Protein AF-0000000085943038 (afdb_homodimer)

Organism: Parascaris univalens (NCBI:txid6257)

Foldseek 3Di:
DPPLVCQQADKDKDWDWDQDPVRDIGTQAIDIDGNPQLVVFWDPSQKDFGADPVCPPPPPDDGSDIDGHGHDDDPVSD/DPPLVCQQADKDKDWDWDQDPVRDIGTFAIDIDGNPQLVVFWDPSQKDFGADPVCPPPPPDDGSDIDGHGHDDDPVSD

Radius of gyration: 16.11 Å; Cα contacts (8 Å, |Δi|>4): 336; chains: 2; bounding box: 33×53×33 Å

Solvent-accessible surface area (backbone atoms only — not comparable to full-atom values): 8573 Å² total; per-residue (Å²): 126,80,72,72,62,73,60,51,72,26,37,29,39,42,34,38,30,37,32,47,98,82,70,47,76,42,82,49,24,29,41,77,49,37,48,60,58,33,69,69,28,68,53,83,88,26,51,38,61,22,36,34,75,88,45,58,79,41,85,86,56,82,52,40,21,36,41,28,40,29,39,71,48,56,45,80,76,102,125,81,72,72,63,74,60,50,73,25,37,29,39,42,35,37,30,37,33,46,98,82,68,48,74,42,81,50,24,29,41,78,49,36,47,59,60,30,69,69,29,69,53,82,88,26,51,37,61,22,36,3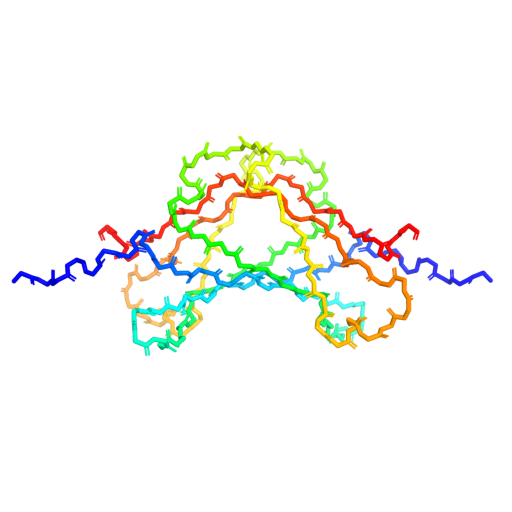4,76,88,45,58,79,42,85,88,54,82,52,41,22,36,41,29,43,29,40,70,46,57,46,82,77,101

Secondary structure (DSSP, 8-state):
------GGG-EEEEEEEEE-TT--EEEEEEEEEEHHHHTT-SSGGGEEEEB-GGGTTSTT---SEEEEEEEEEESTT-/------GGG-EEEEEEEEE-TT--EEEEEEEEEEHHHHTT-SSGGGEEEEB-GGGTTSTT---SEEEEEEEEEESTT-

pLDDT: mean 82.29, std 15.84, range [29.23, 96.56]

Nearest PDB structures (foldseek):
  6kxt-assembly1_A  TM=6.050E-01  e=1.608E+00  Arabidopsis thaliana
  6kxk-assembly7_G  TM=6.173E-01  e=1.952E+00  Arabidopsis thaliana
  6kxu-assembly2_B  TM=6.440E-01  e=3.277E+00  Arabidopsis thaliana
  6kxu-assembly7_G  TM=6.206E-01  e=3.277E+00  Arabidopsis thaliana
  6kxt-assembly1_A  TM=6.056E-01  e=2.816E+00  Arabidopsis thaliana

Structure (mmCIF, N/CA/C/O backbone):
data_AF-0000000085943038-model_v1
#
loop_
_entity.id
_entity.type
_entity.pdbx_description
1 polymer 'Copine C-terminal domain-containing protein'
#
loop_
_atom_site.group_PDB
_atom_site.id
_atom_site.type_symbol
_atom_site.label_atom_id
_atom_site.label_alt_id
_atom_site.label_comp_id
_atom_site.label_asym_id
_atom_site.label_entity_id
_atom_site.label_seq_id
_atom_site.pdbx_PDB_ins_code
_atom_site.Cartn_x
_atom_site.Cartn_y
_atom_site.Cartn_z
_atom_site.occupancy
_atom_site.B_iso_or_equiv
_atom_site.auth_seq_id
_atom_site.auth_comp_id
_atom_site.auth_asym_id
_atom_site.auth_atom_id
_atom_site.pdbx_PDB_model_num
ATOM 1 N N . MET A 1 1 ? 12.828 -26.453 -14.57 1 29.3 1 MET A N 1
ATOM 2 C CA . MET A 1 1 ? 12.656 -26.031 -13.188 1 29.3 1 MET A CA 1
ATOM 3 C C . MET A 1 1 ? 12.391 -24.531 -13.109 1 29.3 1 MET A C 1
ATOM 5 O O . MET A 1 1 ? 13.227 -23.719 -13.531 1 29.3 1 MET A O 1
ATOM 9 N N . LYS A 1 2 ? 11.164 -24.062 -13.328 1 38.47 2 LYS A N 1
ATOM 10 C CA . LYS A 1 2 ? 10.93 -22.625 -13.398 1 38.47 2 LYS A CA 1
ATOM 11 C C . LYS A 1 2 ? 11.594 -21.906 -12.227 1 38.47 2 LYS A C 1
ATOM 13 O O . LYS A 1 2 ? 11.586 -22.406 -11.102 1 38.47 2 LYS A O 1
ATOM 18 N N . GLN A 1 3 ? 12.672 -21.312 -12.375 1 42.41 3 GLN A N 1
ATOM 19 C CA . GLN A 1 3 ? 13.422 -20.609 -11.344 1 42.41 3 GLN A CA 1
ATOM 20 C C . GLN A 1 3 ? 12.477 -19.922 -10.359 1 42.41 3 GLN A C 1
ATOM 22 O O . GLN A 1 3 ? 11.672 -19.062 -10.75 1 42.41 3 GLN A O 1
ATOM 27 N N . ILE A 1 4 ? 11.961 -20.672 -9.438 1 43.06 4 ILE A N 1
ATOM 28 C CA . ILE A 1 4 ? 11.281 -20.016 -8.32 1 43.06 4 ILE A CA 1
ATOM 29 C C . ILE A 1 4 ? 12.023 -18.734 -7.949 1 43.06 4 ILE A C 1
ATOM 31 O O . ILE A 1 4 ? 13.172 -18.781 -7.512 1 43.06 4 ILE A O 1
ATOM 35 N N . ALA A 1 5 ? 12.211 -17.891 -8.867 1 47.56 5 ALA A N 1
ATOM 36 C CA . ALA A 1 5 ? 12.828 -16.609 -8.508 1 47.56 5 ALA A CA 1
ATOM 37 C C . ALA A 1 5 ? 12.594 -16.281 -7.039 1 47.56 5 ALA A C 1
ATOM 39 O O . ALA A 1 5 ? 11.5 -16.5 -6.516 1 47.56 5 ALA A O 1
ATOM 40 N N . ASP A 1 6 ? 13.594 -16.578 -6.211 1 54.88 6 ASP A N 1
ATOM 41 C CA . ASP A 1 6 ? 13.586 -16.25 -4.785 1 54.88 6 ASP A CA 1
ATOM 42 C C . ASP A 1 6 ? 12.898 -14.914 -4.527 1 54.88 6 ASP A C 1
ATOM 44 O O . ASP A 1 6 ? 13.539 -13.859 -4.562 1 54.88 6 ASP A O 1
ATOM 48 N N . HIS A 1 7 ? 11.633 -14.898 -4.828 1 62.31 7 HIS A N 1
ATOM 49 C CA . HIS A 1 7 ? 10.766 -13.734 -4.707 1 62.31 7 HIS A CA 1
ATOM 50 C C . HIS A 1 7 ? 10.758 -13.203 -3.277 1 62.31 7 HIS A C 1
ATOM 52 O O . HIS A 1 7 ? 10.266 -12.102 -3.023 1 62.31 7 HIS A O 1
ATOM 58 N N . ARG A 1 8 ? 11.469 -14.023 -2.377 1 61.41 8 ARG A N 1
ATOM 59 C CA . ARG A 1 8 ? 11.422 -13.648 -0.97 1 61.41 8 ARG A CA 1
ATOM 60 C C . ARG A 1 8 ? 12.25 -12.391 -0.711 1 61.41 8 ARG A C 1
ATOM 62 O O . ARG A 1 8 ? 11.984 -11.648 0.234 1 61.41 8 ARG A O 1
ATOM 69 N N . ASN A 1 9 ? 13.172 -12.242 -1.74 1 70.06 9 ASN A N 1
ATOM 70 C CA . ASN A 1 9 ? 14.047 -11.109 -1.465 1 70.06 9 ASN A CA 1
ATOM 71 C C . ASN A 1 9 ? 13.688 -9.906 -2.324 1 70.06 9 ASN A C 1
ATOM 73 O O . ASN A 1 9 ? 14.461 -8.953 -2.416 1 70.06 9 ASN A O 1
ATOM 77 N N . ARG A 1 10 ? 12.562 -10.062 -2.852 1 78.44 10 ARG A N 1
ATOM 78 C CA . ARG A 1 10 ? 12.18 -8.914 -3.668 1 78.44 10 ARG A CA 1
ATOM 79 C C . ARG A 1 10 ? 11.734 -7.746 -2.795 1 78.44 10 ARG A C 1
ATOM 81 O O . ARG A 1 10 ? 11.062 -7.945 -1.781 1 78.44 10 ARG A O 1
ATOM 88 N N . LEU A 1 11 ? 12.289 -6.602 -3.301 1 88.5 11 LEU A N 1
ATOM 89 C CA . LEU A 1 11 ? 11.812 -5.371 -2.676 1 88.5 11 LEU A CA 1
ATOM 90 C C . LEU A 1 11 ? 10.383 -5.055 -3.113 1 88.5 11 LEU A C 1
ATOM 92 O O . LEU A 1 11 ? 10.031 -5.25 -4.277 1 88.5 11 LEU A O 1
ATOM 96 N N . LEU A 1 12 ? 9.68 -4.672 -2.123 1 92.56 12 LEU A N 1
ATOM 97 C CA . LEU A 1 12 ? 8.305 -4.25 -2.371 1 92.56 12 LEU A CA 1
ATOM 98 C C . LEU A 1 12 ? 8.133 -2.76 -2.09 1 92.56 12 LEU A C 1
ATOM 100 O O . LEU A 1 12 ? 8.672 -2.244 -1.11 1 92.56 12 LEU A O 1
ATOM 104 N N . GLU A 1 13 ? 7.496 -2.117 -2.996 1 95.06 13 GLU A N 1
ATOM 105 C CA . GLU A 1 13 ? 7.051 -0.75 -2.738 1 95.06 13 GLU A CA 1
ATOM 106 C C . GLU A 1 13 ? 5.547 -0.693 -2.506 1 95.06 13 GLU A C 1
ATOM 108 O O 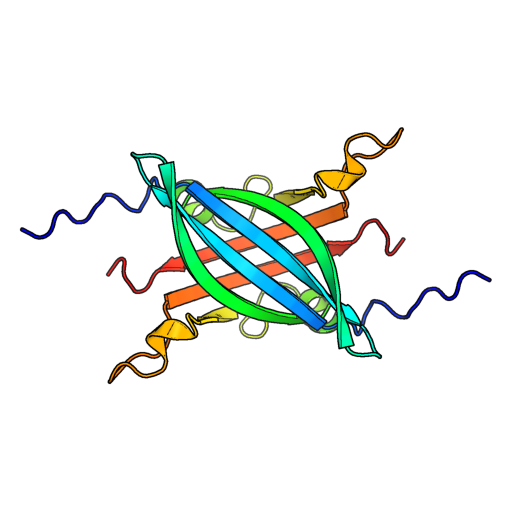. GLU A 1 13 ? 4.762 -1.115 -3.361 1 95.06 13 GLU A O 1
ATOM 113 N N . VAL A 1 14 ? 5.152 -0.175 -1.388 1 96 14 VAL A N 1
ATOM 114 C CA . VAL A 1 14 ? 3.748 -0.005 -1.033 1 96 14 VAL A CA 1
ATOM 115 C C . VAL A 1 14 ? 3.383 1.478 -1.074 1 96 14 VAL A C 1
ATOM 117 O O . VAL A 1 14 ? 4.027 2.301 -0.422 1 96 14 VAL A O 1
ATOM 120 N N . SER A 1 15 ? 2.406 1.809 -1.856 1 96.56 15 SER A N 1
ATOM 121 C CA . SER A 1 15 ? 1.97 3.193 -2.008 1 96.56 15 SER A CA 1
ATOM 122 C C . SER A 1 15 ? 0.521 3.367 -1.565 1 96.56 15 SER A C 1
ATOM 124 O O . SER A 1 15 ? -0.302 2.469 -1.749 1 96.56 15 SER A O 1
ATOM 126 N N . VAL A 1 16 ? 0.259 4.547 -1.092 1 95.69 16 VAL A N 1
ATOM 127 C CA . VAL A 1 16 ? -1.083 4.855 -0.61 1 95.69 16 VAL A CA 1
ATOM 128 C C . VAL A 1 16 ? -1.597 6.125 -1.289 1 95.69 16 VAL A C 1
ATOM 130 O O . VAL A 1 16 ? -0.931 7.164 -1.266 1 95.69 16 VAL A O 1
ATOM 133 N N . LEU A 1 17 ? -2.73 6.035 -1.87 1 94.69 17 LEU A N 1
ATOM 134 C CA . LEU A 1 17 ? -3.479 7.148 -2.443 1 94.69 17 LEU A CA 1
ATOM 135 C C . LEU A 1 17 ? -4.812 7.332 -1.727 1 94.69 17 LEU A C 1
ATOM 137 O O . LEU A 1 17 ? -5.387 6.367 -1.217 1 94.69 17 LEU A O 1
ATOM 141 N N . TYR A 1 18 ? -5.27 8.531 -1.624 1 91.62 18 TYR A N 1
ATOM 142 C CA . TYR A 1 18 ? -6.625 8.742 -1.129 1 91.62 18 TYR A CA 1
ATOM 143 C C . TYR A 1 18 ? -7.551 9.195 -2.25 1 91.62 18 TYR A C 1
ATOM 145 O O . TYR A 1 18 ? -7.098 9.742 -3.256 1 91.62 18 TYR A O 1
ATOM 153 N N . ARG A 1 19 ? -8.75 8.852 -2.139 1 89.19 19 ARG A N 1
ATOM 154 C CA . ARG A 1 19 ? -9.852 9.391 -2.936 1 89.19 19 ARG A CA 1
ATOM 155 C C . ARG A 1 19 ? -10.789 10.234 -2.078 1 89.19 19 ARG A C 1
ATOM 157 O O . ARG A 1 19 ? -11.312 9.758 -1.072 1 89.19 19 ARG A O 1
ATOM 164 N N . ASP A 1 20 ? -10.992 11.461 -2.49 1 85.12 20 ASP A N 1
ATOM 165 C CA . ASP A 1 20 ? -11.812 12.336 -1.653 1 85.12 20 ASP A CA 1
ATOM 166 C C . ASP A 1 20 ? -13.273 12.305 -2.09 1 85.12 20 ASP A C 1
ATOM 168 O O . ASP A 1 20 ? -13.664 11.469 -2.904 1 85.12 20 ASP A O 1
ATOM 172 N N . GLU A 1 21 ? -14.062 13.141 -1.487 1 82.12 21 GLU A N 1
ATOM 173 C CA . GLU A 1 21 ? -15.508 13.141 -1.663 1 82.12 21 GLU A CA 1
ATOM 174 C C . GLU A 1 21 ? -15.898 13.57 -3.072 1 82.12 21 GLU A C 1
ATOM 176 O O . GLU A 1 21 ? -17.016 13.305 -3.525 1 82.12 21 GLU A O 1
ATOM 181 N N . VAL A 1 22 ? -14.977 14.203 -3.773 1 86.06 22 VAL A N 1
ATOM 182 C CA . VAL A 1 22 ? -15.258 14.633 -5.141 1 86.06 22 VAL A CA 1
ATOM 183 C C . VAL A 1 22 ? -14.477 13.773 -6.125 1 86.06 22 VAL A C 1
ATOM 185 O O . VAL A 1 22 ? -14.172 14.211 -7.238 1 86.06 22 VAL A O 1
ATOM 188 N N . ASP A 1 23 ? -13.945 12.703 -5.738 1 84.94 23 ASP A N 1
ATOM 189 C CA . ASP A 1 23 ? -13.305 11.648 -6.52 1 84.94 23 ASP A CA 1
ATOM 190 C C . ASP A 1 23 ? -11.906 12.062 -6.965 1 84.94 23 ASP A C 1
ATOM 192 O O . ASP A 1 23 ? -11.359 11.508 -7.918 1 84.94 23 ASP A O 1
ATOM 196 N N . ASN A 1 24 ? -11.422 13.109 -6.258 1 89.19 24 ASN A N 1
ATOM 197 C CA . ASN A 1 24 ? -10.008 13.391 -6.5 1 89.19 24 ASN A CA 1
ATOM 198 C C . ASN A 1 24 ? -9.102 12.375 -5.816 1 89.19 24 ASN A C 1
ATOM 200 O O . ASN A 1 24 ? -9.359 11.977 -4.68 1 89.19 24 ASN A O 1
ATOM 204 N N . VAL A 1 25 ? -8.07 12.047 -6.664 1 91.31 25 VAL A N 1
ATOM 205 C CA . VAL A 1 25 ? -7.074 11.117 -6.133 1 91.31 25 VAL A CA 1
ATOM 206 C C . VAL A 1 25 ? -5.82 11.891 -5.73 1 91.31 25 VAL A C 1
ATOM 208 O O . VAL A 1 25 ? -5.383 12.797 -6.449 1 91.31 25 VAL A O 1
ATOM 211 N N . GLY A 1 26 ? -5.34 11.586 -4.531 1 92 26 GLY A N 1
ATOM 212 C CA . GLY A 1 26 ? -4.09 12.18 -4.086 1 92 26 GLY A CA 1
ATOM 213 C C . GLY A 1 26 ? -3.115 11.164 -3.52 1 92 26 GLY A C 1
ATOM 214 O O . GLY A 1 26 ? -3.521 10.203 -2.865 1 92 26 GLY A O 1
ATOM 215 N N . PHE A 1 27 ? -1.911 11.438 -3.902 1 94.19 27 PHE A N 1
ATOM 216 C CA . PHE A 1 27 ? -0.843 10.594 -3.381 1 94.19 27 PHE A CA 1
ATOM 217 C C . PHE A 1 27 ? -0.494 10.977 -1.95 1 94.19 27 PHE A C 1
ATOM 219 O O . PHE A 1 27 ? -0.18 12.141 -1.674 1 94.19 27 PHE A O 1
ATOM 226 N N . ILE A 1 28 ? -0.491 10.023 -1.081 1 92.62 28 ILE A N 1
ATOM 227 C CA . ILE A 1 28 ? -0.142 10.258 0.315 1 92.62 28 ILE A CA 1
ATOM 228 C C . ILE A 1 28 ? 1.345 9.984 0.529 1 92.62 28 ILE A C 1
ATOM 230 O O . ILE A 1 28 ? 2.064 10.82 1.083 1 92.62 28 ILE A O 1
ATOM 234 N N . GLY A 1 29 ? 1.77 8.789 0.005 1 96.12 29 GLY A N 1
ATOM 235 C CA . GLY A 1 29 ? 3.166 8.414 0.156 1 96.12 29 GLY A CA 1
ATOM 236 C C . GLY A 1 29 ? 3.418 6.938 -0.096 1 96.12 29 GLY A C 1
ATOM 237 O O . GLY A 1 29 ? 2.537 6.227 -0.582 1 96.12 29 GLY A O 1
ATOM 238 N N . SER A 1 30 ? 4.57 6.543 0.171 1 96.5 30 SER A N 1
ATOM 239 C CA . SER A 1 30 ? 4.953 5.148 -0.033 1 96.5 30 SER A CA 1
ATOM 240 C C . SER A 1 30 ? 6.109 4.758 0.879 1 96.5 30 SER A C 1
ATOM 242 O O . SER A 1 30 ? 6.68 5.605 1.57 1 96.5 30 SER A O 1
ATOM 244 N N . PHE A 1 31 ? 6.391 3.486 0.857 1 95.19 31 PHE A N 1
ATOM 245 C CA . PHE A 1 31 ? 7.547 2.943 1.56 1 95.19 31 PHE A CA 1
ATOM 246 C C . PHE A 1 31 ? 8.023 1.656 0.901 1 95.19 31 PHE A C 1
ATOM 248 O O . PHE A 1 31 ? 7.309 1.062 0.094 1 95.19 31 PHE A O 1
ATOM 255 N N . LEU A 1 32 ? 9.219 1.319 1.331 1 93.44 32 LEU A N 1
ATOM 256 C CA . LEU A 1 32 ? 9.82 0.08 0.85 1 93.44 32 LEU A CA 1
ATOM 257 C C . LEU A 1 32 ? 9.859 -0.97 1.955 1 93.44 32 LEU A C 1
ATOM 259 O O . LEU A 1 32 ? 10.031 -0.636 3.129 1 93.44 32 LEU A O 1
ATOM 263 N N . THR A 1 33 ? 9.68 -2.203 1.509 1 92.12 33 THR A N 1
ATOM 264 C CA . THR A 1 33 ? 9.836 -3.361 2.383 1 92.12 33 THR A CA 1
ATOM 265 C C . THR A 1 33 ? 10.211 -4.602 1.576 1 92.12 33 THR A C 1
ATOM 267 O O . THR A 1 33 ? 10.57 -4.5 0.403 1 92.12 33 THR A O 1
ATOM 270 N N . SER A 1 34 ? 10.328 -5.734 2.301 1 87.44 34 SER A N 1
ATOM 271 C CA . SER A 1 34 ? 10.602 -7 1.629 1 87.44 34 SER A CA 1
ATOM 272 C C . SER A 1 34 ? 9.711 -8.117 2.164 1 87.44 34 SER A C 1
ATOM 274 O O . SER A 1 34 ? 9.133 -7.992 3.244 1 87.44 34 SER A O 1
ATOM 276 N N . TYR A 1 35 ? 9.68 -9.172 1.303 1 80.81 35 TYR A N 1
ATOM 277 C CA . TYR A 1 35 ? 8.938 -10.344 1.747 1 80.81 35 TYR A CA 1
ATOM 278 C C . TYR A 1 35 ? 9.508 -10.891 3.053 1 80.81 35 TYR A C 1
ATOM 280 O O . TYR A 1 35 ? 8.758 -11.289 3.945 1 80.81 35 TYR A O 1
ATOM 288 N N . ALA A 1 36 ? 10.758 -10.852 3.148 1 80.69 36 ALA A N 1
ATOM 289 C CA . ALA A 1 36 ? 11.453 -11.375 4.324 1 80.69 36 ALA A CA 1
ATOM 290 C C . ALA A 1 36 ? 11.07 -10.586 5.574 1 80.69 36 ALA A C 1
ATOM 292 O O . ALA A 1 36 ? 10.844 -11.172 6.637 1 80.69 36 ALA A O 1
ATOM 293 N N . LYS A 1 37 ? 11.016 -9.297 5.449 1 82.19 37 LYS A N 1
ATOM 294 C CA . LYS A 1 37 ? 10.68 -8.453 6.594 1 82.19 37 LYS A CA 1
ATOM 295 C C . LYS A 1 37 ? 9.234 -8.664 7.023 1 82.19 37 LYS A C 1
ATOM 297 O O . LYS A 1 37 ? 8.93 -8.695 8.219 1 82.19 37 LYS A O 1
ATOM 302 N N . MET A 1 38 ? 8.375 -8.883 6.078 1 79.5 38 MET A N 1
ATOM 303 C CA . MET A 1 38 ? 6.957 -9.016 6.391 1 79.5 38 MET A CA 1
ATOM 304 C C . MET A 1 38 ? 6.672 -10.359 7.059 1 79.5 38 MET A C 1
ATOM 306 O O . MET A 1 38 ? 5.703 -10.484 7.812 1 79.5 38 MET A O 1
ATOM 310 N N . LYS A 1 39 ? 7.555 -11.281 6.836 1 72.62 39 LYS A N 1
ATOM 311 C CA . LYS A 1 39 ? 7.387 -12.602 7.438 1 72.62 39 LYS A CA 1
ATOM 312 C C . LYS A 1 39 ? 7.559 -12.547 8.953 1 72.62 39 LYS A C 1
ATOM 314 O O . LYS A 1 39 ? 7.062 -13.414 9.672 1 72.62 39 LYS A O 1
ATOM 319 N N . TYR A 1 40 ? 8.211 -11.508 9.438 1 75.44 40 TYR A N 1
ATOM 320 C CA . TYR A 1 40 ? 8.453 -11.383 10.867 1 75.44 40 TYR A CA 1
ATOM 321 C C . TYR A 1 40 ? 7.156 -11.062 11.609 1 75.44 40 TYR A C 1
ATOM 323 O O . TYR A 1 40 ? 7.082 -11.219 12.836 1 75.44 40 TYR A O 1
ATOM 331 N N . GLY A 1 41 ? 6.102 -10.734 10.875 1 73.56 41 GLY A N 1
ATOM 332 C CA . GLY A 1 41 ? 4.82 -10.469 11.508 1 73.56 41 GLY A CA 1
ATOM 333 C C . GLY A 1 41 ? 4.73 -9.086 12.117 1 73.56 41 GLY A C 1
ATOM 334 O O . GLY A 1 41 ? 5.559 -8.219 11.82 1 73.56 41 GLY A O 1
ATOM 335 N N . PRO A 1 42 ? 3.729 -8.961 12.969 1 72.81 42 PRO A N 1
ATOM 336 C CA . PRO A 1 42 ? 3.502 -7.652 13.586 1 72.81 42 PRO A CA 1
ATOM 337 C C . PRO A 1 42 ? 4.625 -7.25 14.539 1 72.81 42 PRO A C 1
ATOM 339 O O . PRO A 1 42 ? 5.234 -8.109 15.18 1 72.81 42 PRO A O 1
ATOM 342 N N . GLY A 1 43 ? 4.949 -5.984 14.609 1 79.38 43 GLY A N 1
ATOM 343 C CA . GLY A 1 43 ? 5.984 -5.461 15.484 1 79.38 43 GLY A CA 1
ATOM 344 C C . GLY A 1 43 ? 6.629 -4.195 14.961 1 79.38 43 GLY A C 1
ATOM 345 O O . GLY A 1 43 ? 6.273 -3.717 13.875 1 79.38 43 GLY A O 1
ATOM 346 N N . PRO A 1 44 ? 7.621 -3.686 15.805 1 82.06 44 PRO A N 1
ATOM 347 C CA . PRO A 1 44 ? 8.242 -2.408 15.453 1 82.06 44 PRO A CA 1
ATOM 348 C C . PRO A 1 44 ? 8.945 -2.451 14.094 1 82.06 44 PRO A C 1
ATOM 350 O O . PRO A 1 44 ? 9.07 -1.421 13.43 1 82.06 44 PRO A O 1
ATOM 353 N N . GLU A 1 45 ? 9.328 -3.662 13.688 1 83.62 45 GLU A N 1
ATOM 354 C CA . GLU A 1 45 ? 10.055 -3.82 12.43 1 83.62 45 GLU A CA 1
ATOM 355 C C . GLU A 1 45 ? 9.117 -3.691 11.234 1 83.62 45 GLU A C 1
ATOM 357 O O . GLU A 1 45 ? 9.57 -3.488 10.102 1 83.62 45 GLU A O 1
ATOM 362 N N . ASN A 1 46 ? 7.859 -3.768 11.508 1 89.12 46 ASN A N 1
ATOM 363 C CA . ASN A 1 46 ? 6.914 -3.729 10.398 1 89.12 46 ASN A CA 1
ATOM 364 C C . ASN A 1 46 ? 6 -2.51 10.477 1 89.12 46 ASN A C 1
ATOM 366 O O . ASN A 1 46 ? 4.824 -2.584 10.109 1 89.12 46 ASN A O 1
ATOM 370 N N . VAL A 1 47 ? 6.555 -1.481 11.094 1 90.38 47 VAL A N 1
ATOM 371 C CA . VAL A 1 47 ? 5.945 -0.157 11.062 1 90.38 47 VAL A CA 1
ATOM 372 C C . VAL A 1 47 ? 6.715 0.749 10.109 1 90.38 47 VAL A C 1
ATOM 374 O O . VAL A 1 47 ? 7.918 0.966 10.281 1 90.38 47 VAL A O 1
ATOM 377 N N . TYR A 1 48 ? 5.98 1.308 9.172 1 93.38 48 TYR A N 1
ATOM 378 C CA . TYR A 1 48 ? 6.66 2.027 8.102 1 93.38 48 TYR A CA 1
ATOM 379 C C . TYR A 1 48 ? 6.199 3.479 8.039 1 93.38 48 TYR A C 1
ATOM 381 O O . TYR A 1 48 ? 5 3.76 8.117 1 93.38 48 TYR A O 1
ATOM 389 N N . ASN A 1 49 ? 7.219 4.355 7.906 1 94.31 49 ASN A N 1
ATOM 390 C CA . ASN A 1 49 ? 6.898 5.73 7.539 1 94.31 49 ASN A CA 1
ATOM 391 C C . ASN A 1 49 ? 6.438 5.828 6.086 1 94.31 49 ASN A C 1
ATOM 393 O O . ASN A 1 49 ? 7.137 5.379 5.176 1 94.31 49 ASN A O 1
ATOM 397 N N . VAL A 1 50 ? 5.281 6.348 5.934 1 94.88 50 VAL A N 1
ATOM 398 C CA . VAL A 1 50 ? 4.785 6.645 4.598 1 94.88 50 VAL A CA 1
ATOM 399 C C . VAL A 1 50 ? 5.266 8.031 4.16 1 94.88 50 VAL A C 1
ATOM 401 O O . VAL A 1 50 ? 4.887 9.039 4.758 1 94.88 50 VAL A O 1
ATOM 404 N N . VAL A 1 51 ? 6.109 8.016 3.107 1 96.5 51 VAL A N 1
ATOM 405 C CA . VAL A 1 51 ? 6.805 9.25 2.77 1 96.5 51 VAL A CA 1
ATOM 406 C C . VAL A 1 51 ? 6.312 9.766 1.42 1 96.5 51 VAL A C 1
ATOM 408 O O . VAL A 1 51 ? 6.176 9 0.465 1 96.5 51 VAL A O 1
ATOM 411 N N . ASN A 1 52 ? 5.996 11.055 1.39 1 95.44 52 ASN A N 1
ATOM 412 C CA . ASN A 1 52 ? 5.719 11.758 0.146 1 95.44 52 ASN A CA 1
ATOM 413 C C . ASN A 1 52 ? 6.965 12.453 -0.395 1 95.44 52 ASN A C 1
ATOM 415 O O . ASN A 1 52 ? 7.418 13.453 0.165 1 95.44 52 ASN A O 1
ATOM 419 N N . HIS A 1 53 ? 7.441 11.953 -1.427 1 95.25 53 HIS A N 1
ATOM 420 C CA . HIS A 1 53 ? 8.711 12.438 -1.945 1 95.25 53 HIS A CA 1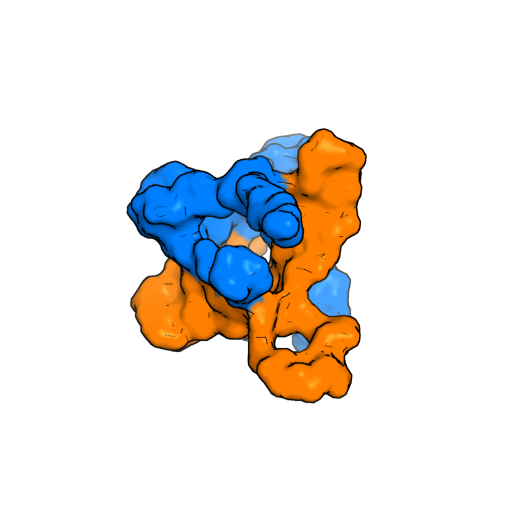
ATOM 421 C C . HIS A 1 53 ? 8.609 13.891 -2.387 1 95.25 53 HIS A C 1
ATOM 423 O O . HIS A 1 53 ? 9.602 14.625 -2.357 1 95.25 53 HIS A O 1
ATOM 429 N N . LYS A 1 54 ? 7.445 14.289 -2.771 1 94.56 54 LYS A N 1
ATOM 430 C CA . LYS A 1 54 ? 7.242 15.672 -3.199 1 94.56 54 LYS A CA 1
ATOM 431 C C . LYS A 1 54 ? 7.332 16.625 -2.018 1 94.56 54 LYS A C 1
ATOM 433 O O . LYS A 1 54 ? 7.543 17.828 -2.201 1 94.56 54 LYS A O 1
ATOM 438 N N . LYS A 1 55 ? 7.16 16.062 -0.879 1 94.06 55 LYS A N 1
ATOM 439 C CA . LYS A 1 55 ? 7.125 16.906 0.307 1 94.06 55 LYS A CA 1
ATOM 440 C C . LYS A 1 55 ? 8.445 16.844 1.068 1 94.06 55 LYS A C 1
ATOM 442 O O . LYS A 1 55 ? 8.609 17.516 2.092 1 94.06 55 LYS A O 1
ATOM 447 N N . LEU A 1 56 ? 9.359 16.141 0.592 1 92.94 56 LEU A N 1
ATOM 448 C CA . LEU A 1 56 ? 10.617 15.93 1.305 1 92.94 56 LEU A CA 1
ATOM 449 C C . LEU A 1 56 ? 11.375 17.234 1.465 1 92.94 56 LEU A C 1
ATOM 451 O O . LEU A 1 56 ? 12.094 17.438 2.447 1 92.94 56 LEU A O 1
ATOM 455 N N . ALA A 1 57 ? 11.156 18.141 0.527 1 93.5 57 ALA A N 1
ATOM 456 C CA . ALA A 1 57 ? 11.898 19.391 0.54 1 93.5 57 ALA A CA 1
ATOM 457 C C . ALA A 1 57 ? 11.305 20.375 1.548 1 93.5 57 ALA A C 1
ATOM 459 O O . ALA A 1 57 ? 11.945 21.359 1.93 1 93.5 57 ALA A O 1
ATOM 460 N N . LYS A 1 58 ? 10.156 20.094 1.967 1 92 58 LYS A N 1
ATOM 461 C CA . LYS A 1 58 ? 9.484 21 2.904 1 92 58 LYS A CA 1
ATOM 462 C C . LYS A 1 58 ? 10.133 20.938 4.281 1 92 58 LYS A C 1
ATOM 464 O O . LYS A 1 58 ? 10.375 19.844 4.816 1 92 58 LYS A O 1
ATOM 469 N N . LYS A 1 59 ? 10.344 22.109 4.742 1 94.12 59 LYS A N 1
ATOM 470 C CA . LYS A 1 59 ? 10.984 22.203 6.055 1 94.12 59 LYS A CA 1
ATOM 471 C C . LYS A 1 59 ? 10.156 21.484 7.117 1 94.12 59 LYS A C 1
ATOM 473 O O . LYS A 1 59 ? 8.945 21.688 7.211 1 94.12 59 LYS A O 1
ATOM 478 N N . GLY A 1 60 ? 10.75 20.672 7.82 1 93.38 60 GLY A N 1
ATOM 479 C CA . GLY A 1 60 ? 10.109 20.016 8.953 1 93.38 60 GLY A CA 1
ATOM 480 C C . GLY A 1 60 ? 9.344 18.766 8.57 1 93.38 60 GLY A C 1
ATOM 481 O O . GLY A 1 60 ? 8.797 18.078 9.43 1 93.38 60 GLY A O 1
ATOM 482 N N . TYR A 1 61 ? 9.305 18.484 7.348 1 93 61 TYR A N 1
ATOM 483 C CA . TYR A 1 61 ? 8.594 17.297 6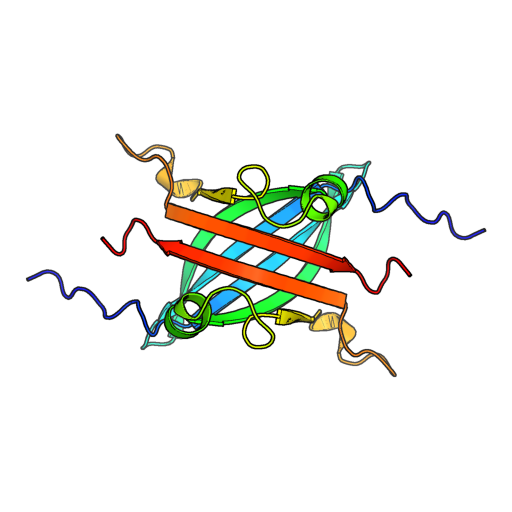.91 1 93 61 TYR A CA 1
ATOM 484 C C . TYR A 1 61 ? 9.359 16.031 7.277 1 93 61 TYR A C 1
ATOM 486 O O . TYR A 1 61 ? 10.555 15.914 6.992 1 93 61 TYR A O 1
ATOM 494 N N . VAL A 1 62 ? 8.594 15.047 7.93 1 92.25 62 VAL A N 1
ATOM 495 C CA . VAL A 1 62 ? 9.195 13.766 8.281 1 92.25 62 VAL A CA 1
ATOM 496 C C . VAL A 1 62 ? 8.508 12.641 7.504 1 92.25 62 VAL A C 1
ATOM 498 O O . VAL A 1 62 ? 9.164 11.906 6.762 1 92.25 62 VAL A O 1
ATOM 501 N N . ASN A 1 63 ? 7.18 12.625 7.633 1 94.31 63 ASN A N 1
ATOM 502 C CA . ASN A 1 63 ? 6.375 11.633 6.93 1 94.31 63 ASN A CA 1
ATOM 503 C C . ASN A 1 63 ? 4.902 12.031 6.887 1 94.31 63 ASN A C 1
ATOM 505 O O . ASN A 1 63 ? 4.504 13.016 7.52 1 94.31 63 ASN A O 1
ATOM 509 N N . SER A 1 64 ? 4.195 11.289 6.039 1 91.75 64 SER A N 1
ATOM 510 C CA . SER A 1 64 ? 2.773 11.578 5.871 1 91.75 64 SER A CA 1
ATOM 511 C C . SER A 1 64 ? 1.916 10.633 6.711 1 91.75 64 SER A C 1
ATOM 513 O O . SER A 1 64 ? 0.686 10.688 6.652 1 91.75 64 SER A O 1
ATOM 515 N N . GLY A 1 65 ? 2.561 9.766 7.359 1 90.31 65 GLY A N 1
ATOM 516 C CA . GLY A 1 65 ? 1.874 8.781 8.18 1 90.31 65 GLY A CA 1
ATOM 517 C C . GLY A 1 65 ? 2.674 7.508 8.383 1 90.31 65 GLY A C 1
ATOM 518 O O . GLY A 1 65 ? 3.85 7.441 8.008 1 90.31 65 GLY A O 1
ATOM 519 N N . LYS A 1 66 ? 1.995 6.652 9.102 1 91 66 LYS A N 1
ATOM 520 C CA . LYS A 1 66 ? 2.615 5.352 9.352 1 91 66 LYS A CA 1
ATOM 521 C C . LYS A 1 66 ? 1.657 4.211 9.023 1 91 66 LYS A C 1
ATOM 523 O O . LYS A 1 66 ? 0.46 4.301 9.297 1 91 66 LYS A O 1
ATOM 528 N N . LEU A 1 67 ? 2.238 3.242 8.367 1 90.75 67 LEU A N 1
ATOM 529 C CA . LEU A 1 67 ? 1.501 2.016 8.086 1 90.75 67 LEU A CA 1
ATOM 530 C C . LEU A 1 67 ? 2.133 0.823 8.797 1 90.75 67 LEU A C 1
ATOM 532 O O . LEU A 1 67 ? 3.348 0.623 8.719 1 90.75 67 LEU A O 1
ATOM 536 N N . GLU A 1 68 ? 1.298 0.178 9.539 1 88 68 GLU A N 1
ATOM 537 C CA . GLU A 1 68 ? 1.742 -1.048 10.195 1 88 68 GLU A CA 1
ATOM 538 C C . GLU A 1 68 ? 1.221 -2.283 9.469 1 88 68 GLU A C 1
ATOM 540 O O . GLU A 1 68 ? 0.009 -2.465 9.336 1 88 68 GLU A O 1
ATOM 545 N N . LEU A 1 69 ? 2.195 -3.062 8.992 1 83.5 69 LEU A N 1
ATOM 546 C CA . LEU A 1 69 ? 1.856 -4.266 8.234 1 83.5 69 LEU A CA 1
ATOM 547 C C . LEU A 1 69 ? 2.039 -5.512 9.094 1 83.5 69 LEU A C 1
ATOM 549 O O . LEU A 1 69 ? 2.951 -5.578 9.922 1 83.5 69 LEU A O 1
ATOM 553 N N . ILE A 1 70 ? 1.155 -6.496 8.883 1 75 70 ILE A N 1
ATOM 554 C CA . ILE A 1 70 ? 1.334 -7.77 9.57 1 75 70 ILE A CA 1
ATOM 555 C C . ILE A 1 70 ? 1.954 -8.789 8.625 1 75 70 ILE A C 1
ATOM 557 O O . ILE A 1 70 ? 2.947 -9.438 8.961 1 75 70 ILE A O 1
ATOM 561 N N . LYS A 1 71 ? 1.198 -8.945 7.57 1 77.75 71 LYS A N 1
ATOM 562 C CA . LYS A 1 71 ? 1.597 -10.055 6.711 1 77.75 71 LYS A CA 1
ATOM 563 C C . LYS A 1 71 ? 1.213 -9.797 5.258 1 77.75 71 LYS A C 1
ATOM 565 O O . LYS A 1 71 ? 0.162 -9.211 4.984 1 77.75 71 LYS A O 1
ATOM 570 N N . PHE A 1 72 ? 2.223 -10.102 4.367 1 80.94 72 PHE A N 1
ATOM 571 C CA . PHE A 1 72 ? 1.915 -10.164 2.941 1 80.94 72 PHE A CA 1
ATOM 572 C C . PHE A 1 72 ? 2.145 -11.57 2.402 1 80.94 72 PHE A C 1
ATOM 574 O O . PHE A 1 72 ? 3.197 -12.172 2.639 1 80.94 72 PHE A O 1
ATOM 581 N N . THR A 1 73 ? 1.041 -12.133 1.858 1 78.75 73 THR A N 1
ATOM 582 C CA . THR A 1 73 ? 1.15 -13.445 1.229 1 78.75 73 THR A CA 1
ATOM 583 C C . THR A 1 73 ? 0.913 -13.344 -0.274 1 78.75 73 THR A C 1
ATOM 585 O O . THR A 1 73 ? -0.081 -12.766 -0.714 1 78.75 73 THR A O 1
ATOM 588 N N . ASP A 1 74 ? 1.933 -13.703 -1.097 1 72.5 74 ASP A N 1
ATOM 589 C CA . ASP A 1 74 ? 1.852 -13.695 -2.555 1 72.5 74 ASP A CA 1
ATOM 590 C C . ASP A 1 74 ? 1.381 -15.047 -3.088 1 72.5 74 ASP A C 1
ATOM 592 O O . ASP A 1 74 ? 1.899 -16.094 -2.689 1 72.5 74 ASP A O 1
ATOM 596 N N . VAL A 1 75 ? 0.33 -14.945 -3.893 1 68.69 75 VAL A N 1
ATOM 597 C CA . VAL A 1 75 ? -0.193 -16.188 -4.453 1 68.69 75 VAL A CA 1
ATOM 598 C C . VAL A 1 75 ? 0.786 -16.734 -5.484 1 68.69 75 VAL A C 1
ATOM 600 O O . VAL A 1 75 ? 0.92 -17.953 -5.633 1 68.69 75 VAL A O 1
ATOM 603 N N . SER A 1 76 ? 1.353 -15.828 -6.285 1 60.31 76 SER A N 1
ATOM 604 C CA . SER A 1 76 ? 2.234 -16.375 -7.309 1 60.31 76 SER A CA 1
ATOM 605 C C . SER A 1 76 ? 3.463 -17.031 -6.684 1 60.31 76 SER A C 1
ATOM 607 O O . SER A 1 76 ? 4.246 -17.688 -7.379 1 60.31 76 SER A O 1
ATOM 609 N N . PHE A 1 77 ? 3.688 -16.828 -5.484 1 50.34 77 PHE A N 1
ATOM 610 C CA . PHE A 1 77 ? 4.848 -17.5 -4.898 1 50.34 77 PHE A CA 1
ATOM 611 C C . PHE A 1 77 ? 4.543 -18.953 -4.586 1 50.34 77 PHE A C 1
ATOM 613 O O . PHE A 1 77 ? 5.453 -19.75 -4.348 1 50.34 77 PHE A O 1
ATOM 620 N N . TYR A 1 78 ? 3.32 -19.328 -4.535 1 42.97 78 TYR A N 1
ATOM 621 C CA . TYR A 1 78 ? 3.115 -20.766 -4.352 1 42.97 78 TYR A CA 1
ATOM 622 C C . TYR A 1 78 ? 2.752 -21.438 -5.672 1 42.97 78 TYR A C 1
ATOM 624 O O . TYR A 1 78 ? 2.096 -20.828 -6.523 1 42.97 78 TYR A O 1
ATOM 632 N N . MET B 1 1 ? -11.594 28.172 10.227 1 29.23 1 MET B N 1
ATOM 633 C CA 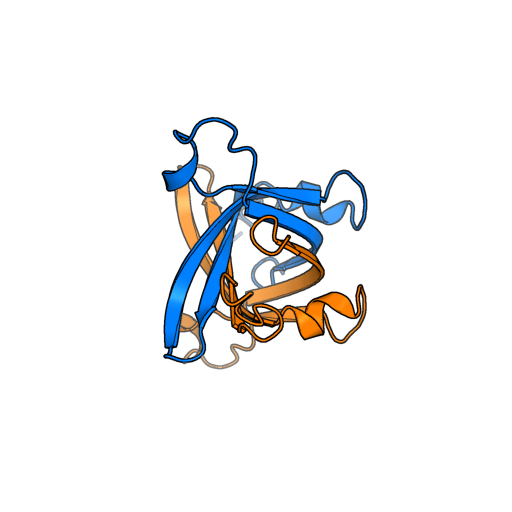. MET B 1 1 ? -11.641 26.797 10.734 1 29.23 1 MET B CA 1
ATOM 634 C C . MET B 1 1 ? -11.281 25.797 9.648 1 29.23 1 MET B C 1
ATOM 636 O O . MET B 1 1 ? -11.961 25.719 8.625 1 29.23 1 MET B O 1
ATOM 640 N N . LYS B 1 2 ? -10.008 25.562 9.359 1 38.72 2 LYS B N 1
ATOM 641 C CA . LYS B 1 2 ? -9.656 24.75 8.211 1 38.72 2 LYS B CA 1
ATOM 642 C C . LYS B 1 2 ? -10.461 23.438 8.203 1 38.72 2 LYS B C 1
ATOM 644 O O . LYS B 1 2 ? -10.703 22.844 9.258 1 38.72 2 LYS B O 1
ATOM 649 N N . GLN B 1 3 ? -11.453 23.312 7.473 1 42.75 3 GLN B N 1
ATOM 650 C CA . GLN B 1 3 ? -12.336 22.156 7.371 1 42.75 3 GLN B CA 1
ATOM 651 C C . GLN B 1 3 ? -11.555 20.844 7.559 1 42.75 3 GLN B C 1
ATOM 653 O O . GLN B 1 3 ? -10.625 20.562 6.805 1 42.75 3 GLN B O 1
ATOM 658 N N . ILE B 1 4 ? -11.289 20.531 8.789 1 43.31 4 ILE B N 1
ATOM 659 C CA . ILE B 1 4 ? -10.789 19.188 9.031 1 43.31 4 ILE B CA 1
ATOM 660 C C . ILE B 1 4 ? -11.5 18.203 8.109 1 43.31 4 ILE B C 1
ATOM 662 O O . ILE B 1 4 ? -12.711 18 8.227 1 43.31 4 ILE B O 1
ATOM 666 N N . ALA B 1 5 ? -11.461 18.422 6.863 1 47.94 5 ALA B N 1
ATOM 667 C CA . ALA B 1 5 ? -12.047 17.453 5.949 1 47.94 5 ALA B CA 1
ATOM 668 C C . ALA B 1 5 ? -12.047 16.047 6.562 1 47.94 5 ALA B C 1
ATOM 670 O O . ALA B 1 5 ? -11.078 15.648 7.211 1 47.94 5 ALA B O 1
ATOM 671 N N . ASP B 1 6 ? -13.211 15.656 7.125 1 54.88 6 ASP B N 1
ATOM 672 C CA . ASP B 1 6 ? -13.438 14.336 7.691 1 54.88 6 ASP B CA 1
ATOM 673 C C . ASP B 1 6 ? -12.703 13.258 6.887 1 54.88 6 ASP B C 1
ATOM 675 O O . ASP B 1 6 ? -13.25 12.719 5.918 1 54.88 6 ASP B O 1
ATOM 679 N N . HIS B 1 7 ? -11.398 13.359 6.918 1 62.5 7 HIS B N 1
ATOM 680 C CA . HIS B 1 7 ? -10.484 12.477 6.195 1 62.5 7 HIS B CA 1
ATOM 681 C C . HIS B 1 7 ? -10.688 11.023 6.602 1 62.5 7 HIS B C 1
ATOM 683 O O . HIS B 1 7 ? -10.164 10.109 5.953 1 62.5 7 HIS B O 1
ATOM 689 N N . ARG B 1 8 ? -11.602 10.867 7.656 1 61.69 8 ARG B N 1
ATOM 690 C CA . ARG B 1 8 ? -11.773 9.516 8.18 1 61.69 8 ARG B CA 1
ATOM 691 C C . ARG B 1 8 ? -12.516 8.633 7.176 1 61.69 8 ARG B C 1
ATOM 693 O O . ARG B 1 8 ? -12.352 7.414 7.172 1 61.69 8 ARG B O 1
ATOM 700 N N . ASN B 1 9 ? -13.227 9.445 6.312 1 70 9 ASN B N 1
ATOM 701 C CA . ASN B 1 9 ? -14.031 8.633 5.41 1 70 9 ASN B CA 1
ATOM 702 C C . ASN B 1 9 ? -13.406 8.555 4.02 1 70 9 ASN B C 1
ATOM 704 O O . ASN B 1 9 ? -14.055 8.102 3.07 1 70 9 ASN B O 1
ATOM 708 N N . ARG B 1 10 ? -12.242 8.977 4.031 1 78.69 10 ARG B N 1
ATOM 709 C CA . ARG B 1 10 ? -11.609 8.891 2.721 1 78.69 10 ARG B CA 1
ATOM 710 C C . ARG B 1 10 ? -11.227 7.457 2.391 1 78.69 10 ARG B C 1
ATOM 712 O O . ARG B 1 10 ? -10.773 6.711 3.264 1 78.69 10 ARG B O 1
ATOM 719 N N . LEU B 1 11 ? -11.586 7.203 1.081 1 88.69 11 LEU B N 1
ATOM 720 C CA . LEU B 1 11 ? -11.117 5.926 0.558 1 88.69 11 LEU B CA 1
ATOM 721 C C . LEU B 1 11 ? -9.617 5.961 0.296 1 88.69 11 LEU B C 1
ATOM 723 O O . LEU B 1 11 ? -9.086 6.973 -0.174 1 88.69 11 LEU B O 1
ATOM 727 N N . LEU B 1 12 ? -9.055 4.891 0.693 1 92.69 12 LEU B N 1
ATOM 728 C CA . LEU B 1 12 ? -7.629 4.719 0.444 1 92.69 12 LEU B CA 1
ATOM 729 C C . LEU B 1 12 ? -7.379 3.58 -0.541 1 92.69 12 LEU B C 1
ATOM 731 O O . LEU B 1 12 ? -8.031 2.535 -0.466 1 92.69 12 LEU B O 1
ATOM 735 N N . GLU B 1 13 ? -6.551 3.854 -1.475 1 95.12 13 GLU B N 1
ATOM 736 C CA . GLU B 1 13 ? -6.043 2.787 -2.332 1 95.12 13 GLU B CA 1
ATOM 737 C C . GLU B 1 13 ? -4.598 2.445 -1.989 1 95.12 13 GLU B C 1
ATOM 739 O O . GLU B 1 13 ? -3.723 3.314 -2.027 1 95.12 13 GLU B O 1
ATOM 744 N N . VAL B 1 14 ? -4.359 1.213 -1.682 1 95.94 14 VAL B N 1
ATOM 745 C CA . VAL B 1 14 ? -3.021 0.714 -1.379 1 95.94 14 VAL B CA 1
ATOM 746 C C . VAL B 1 14 ? -2.533 -0.178 -2.518 1 95.94 14 VAL B C 1
ATOM 748 O O . VAL B 1 14 ? -3.205 -1.144 -2.891 1 95.94 14 VAL B O 1
ATOM 751 N N . SER B 1 15 ? -1.414 0.162 -3.08 1 96.56 15 SER B N 1
ATOM 752 C CA . SER B 1 15 ? -0.844 -0.589 -4.195 1 96.56 15 SER B CA 1
ATOM 753 C C . SER B 1 15 ? 0.521 -1.166 -3.832 1 96.56 15 SER B C 1
ATOM 755 O O . SER B 1 15 ? 1.288 -0.542 -3.096 1 96.56 15 SER B O 1
ATOM 757 N N . VAL B 1 16 ? 0.8 -2.279 -4.438 1 95.62 16 VAL B N 1
ATOM 758 C CA . VAL B 1 16 ? 2.062 -2.961 -4.172 1 95.62 16 VAL B CA 1
ATOM 759 C C . VAL B 1 16 ? 2.787 -3.234 -5.488 1 95.62 16 VAL B C 1
ATOM 761 O O . VAL B 1 16 ? 2.219 -3.832 -6.402 1 95.62 16 VAL B O 1
ATOM 764 N N . LEU B 1 17 ? 3.994 -2.809 -5.57 1 94.5 17 LEU B N 1
ATOM 765 C CA . LEU B 1 17 ? 4.914 -3.086 -6.668 1 94.5 17 LEU B CA 1
ATOM 766 C C . LEU B 1 17 ? 6.129 -3.867 -6.176 1 94.5 17 LEU B C 1
ATOM 768 O O . LEU B 1 17 ? 6.535 -3.725 -5.02 1 94.5 17 LEU B O 1
ATOM 772 N N . TYR B 1 18 ? 6.664 -4.715 -6.996 1 91.5 18 TYR B N 1
ATOM 773 C CA . TYR B 1 18 ? 7.934 -5.352 -6.652 1 91.5 18 TYR B CA 1
ATOM 774 C C . TYR B 1 18 ? 9.062 -4.805 -7.516 1 91.5 18 TYR B C 1
ATOM 776 O O . TYR B 1 18 ? 8.828 -4.309 -8.617 1 91.5 18 TYR B O 1
ATOM 784 N N . ARG B 1 19 ? 10.188 -4.785 -6.977 1 89.25 19 ARG B N 1
ATOM 785 C CA . ARG B 1 19 ? 11.445 -4.562 -7.688 1 89.25 19 ARG B CA 1
ATOM 786 C C . ARG B 1 19 ? 12.289 -5.828 -7.711 1 89.25 19 ARG B C 1
ATOM 788 O O . ARG B 1 19 ? 12.609 -6.391 -6.66 1 89.25 19 ARG B O 1
ATOM 795 N N . ASP B 1 20 ? 12.656 -6.258 -8.906 1 85.19 20 ASP B N 1
ATOM 796 C CA . ASP B 1 20 ? 13.391 -7.516 -8.984 1 85.19 20 ASP B CA 1
ATOM 797 C C . ASP B 1 20 ? 14.898 -7.273 -8.969 1 85.19 20 ASP B C 1
ATOM 799 O O . ASP B 1 20 ? 15.344 -6.156 -8.711 1 85.19 20 ASP B O 1
ATOM 803 N N . GLU B 1 21 ? 15.633 -8.32 -9.164 1 82.25 21 GLU B N 1
ATOM 804 C CA . GLU B 1 21 ? 17.094 -8.305 -9.023 1 82.25 21 GLU B CA 1
ATOM 805 C C . GLU B 1 21 ? 17.734 -7.461 -10.117 1 82.25 21 GLU B C 1
ATOM 807 O O . GLU B 1 21 ? 18.891 -7.035 -9.977 1 82.25 21 GLU B O 1
ATOM 812 N N . VAL B 1 22 ? 16.984 -7.184 -11.18 1 86.19 22 VAL B N 1
ATOM 813 C CA . VAL B 1 22 ? 17.531 -6.363 -12.258 1 86.19 22 VAL B CA 1
ATOM 814 C C . VAL B 1 22 ? 16.844 -4.996 -12.266 1 86.19 22 VAL B C 1
ATOM 816 O O . VAL B 1 22 ? 16.766 -4.34 -13.312 1 86.19 22 VAL B O 1
ATOM 819 N N . ASP B 1 23 ? 16.188 -4.648 -11.273 1 84.88 23 ASP B N 1
ATOM 820 C CA . ASP B 1 23 ? 15.609 -3.346 -10.977 1 84.88 23 ASP B CA 1
ATOM 821 C C . ASP B 1 23 ? 14.344 -3.117 -11.797 1 84.88 23 ASP B C 1
ATOM 823 O O . ASP B 1 23 ? 13.914 -1.976 -11.992 1 84.88 23 ASP B O 1
ATOM 827 N N . ASN B 1 24 ? 13.828 -4.266 -12.305 1 89.19 24 ASN B N 1
ATOM 828 C CA . ASN B 1 24 ? 12.508 -4.121 -12.914 1 89.19 24 ASN B CA 1
ATOM 829 C C . ASN B 1 24 ? 11.422 -3.986 -11.852 1 89.19 24 ASN B C 1
ATOM 831 O O . ASN B 1 24 ? 11.453 -4.672 -10.828 1 89.19 24 ASN B O 1
ATOM 835 N N . VAL B 1 25 ? 10.523 -3.016 -12.25 1 91.38 25 VAL B N 1
ATOM 836 C CA . VAL B 1 25 ? 9.375 -2.811 -11.375 1 91.38 25 VAL B CA 1
ATOM 837 C C . VAL B 1 25 ? 8.141 -3.496 -11.961 1 91.38 25 VAL B C 1
ATOM 839 O O . VAL B 1 25 ? 7.902 -3.428 -13.172 1 91.38 25 VAL B O 1
ATOM 842 N N . GLY B 1 26 ? 7.457 -4.242 -11.109 1 91.94 26 GLY B N 1
ATOM 843 C CA . GLY B 1 26 ? 6.211 -4.863 -11.531 1 91.94 26 GLY B CA 1
ATOM 844 C C . GLY B 1 26 ? 5.07 -4.629 -10.555 1 91.94 26 GLY B C 1
ATOM 845 O O . GLY B 1 26 ? 5.281 -4.605 -9.344 1 91.94 26 GLY B O 1
ATOM 846 N N . PHE B 1 27 ? 3.969 -4.406 -11.188 1 94.19 27 PHE B N 1
ATOM 847 C CA . PHE B 1 27 ? 2.764 -4.227 -10.391 1 94.19 27 PHE B CA 1
ATOM 848 C C . PHE B 1 27 ? 2.227 -5.57 -9.906 1 94.19 27 PHE B C 1
ATOM 850 O O . PHE B 1 27 ? 1.981 -6.469 -10.711 1 94.19 27 PHE B O 1
ATOM 857 N N . ILE B 1 28 ? 1.991 -5.664 -8.633 1 92.5 28 ILE B N 1
ATOM 858 C CA . ILE B 1 28 ? 1.439 -6.887 -8.055 1 92.5 28 ILE B CA 1
ATOM 859 C C . ILE B 1 28 ? -0.08 -6.77 -7.957 1 92.5 28 ILE B C 1
ATOM 861 O O . ILE B 1 28 ? -0.807 -7.66 -8.406 1 92.5 28 ILE B O 1
ATOM 865 N N . GLY B 1 29 ? -0.512 -5.59 -7.398 1 96.06 29 GLY B N 1
ATOM 866 C CA . GLY B 1 29 ? -1.94 -5.367 -7.246 1 96.06 29 GLY B CA 1
ATOM 867 C C . GLY B 1 29 ? -2.27 -4.254 -6.266 1 96.06 29 GLY B C 1
ATOM 868 O O . GLY B 1 29 ? -1.381 -3.514 -5.84 1 96.06 29 GLY B O 1
ATOM 869 N N . SER B 1 30 ? -3.479 -4.137 -5.992 1 96.5 30 SER B N 1
ATOM 870 C CA . SER B 1 30 ? -3.938 -3.104 -5.07 1 96.5 30 SER B CA 1
ATOM 871 C C . SER B 1 30 ? -5.258 -3.492 -4.414 1 96.5 30 SER B C 1
ATOM 873 O O . SER B 1 30 ? -5.855 -4.508 -4.77 1 96.5 30 SER B O 1
ATOM 875 N N . PHE B 1 31 ? -5.633 -2.684 -3.467 1 95.25 31 PHE B N 1
ATOM 876 C CA . PHE B 1 31 ? -6.93 -2.816 -2.818 1 95.25 31 PHE B CA 1
ATOM 877 C C . PHE B 1 31 ? -7.398 -1.476 -2.266 1 95.25 31 PHE B C 1
ATOM 879 O O . PHE B 1 31 ? -6.609 -0.535 -2.154 1 95.25 31 PHE B O 1
ATOM 886 N N . LEU B 1 32 ? -8.68 -1.518 -1.947 1 93.44 32 LEU B N 1
ATOM 887 C CA . LEU B 1 32 ? -9.289 -0.337 -1.347 1 93.44 32 LEU B CA 1
ATOM 888 C C . LEU B 1 32 ? -9.594 -0.572 0.13 1 93.44 32 LEU B C 1
ATOM 890 O O . LEU B 1 32 ? -9.914 -1.692 0.532 1 93.44 32 LEU B O 1
ATOM 894 N N . THR B 1 33 ? -9.438 0.525 0.874 1 92.25 33 THR B N 1
ATOM 895 C CA . THR B 1 33 ? -9.828 0.547 2.279 1 92.25 33 THR B CA 1
ATOM 896 C C . THR B 1 33 ? -10.164 1.968 2.727 1 92.25 33 THR B C 1
ATOM 898 O O . THR B 1 33 ? -10.32 2.865 1.896 1 92.25 33 THR B O 1
ATOM 901 N N . SER B 1 34 ? -10.484 2.09 4.035 1 87.62 34 SER B N 1
ATOM 902 C CA . SER B 1 34 ? -10.75 3.41 4.598 1 87.62 34 SER B CA 1
ATOM 903 C C . SER B 1 34 ? -10.078 3.578 5.953 1 87.62 34 SER B C 1
ATOM 905 O O . SER B 1 34 ? -9.68 2.596 6.582 1 87.62 34 SER B O 1
ATOM 907 N N . TYR B 1 35 ? -10 4.902 6.297 1 81.31 35 TYR B N 1
ATOM 908 C CA . TYR B 1 35 ? -9.461 5.191 7.621 1 81.31 35 TYR B CA 1
ATOM 909 C C . TYR B 1 35 ? -10.297 4.531 8.711 1 81.31 35 TYR B C 1
ATOM 911 O O . TYR B 1 35 ? -9.758 4 9.68 1 81.31 35 TYR B O 1
ATOM 919 N N . ALA B 1 36 ? -11.523 4.527 8.508 1 80.88 36 ALA B N 1
ATOM 920 C CA . ALA B 1 36 ? -12.461 3.967 9.484 1 80.88 36 ALA B CA 1
ATOM 921 C C . ALA B 1 36 ? -12.242 2.467 9.648 1 80.88 36 ALA B C 1
ATOM 923 O O . ALA B 1 36 ? -12.258 1.954 10.773 1 80.88 36 ALA B O 1
ATOM 924 N N . LYS B 1 37 ? -12.062 1.793 8.555 1 82.31 37 LYS B N 1
ATOM 925 C CA . LYS B 1 37 ? -11.859 0.348 8.609 1 82.31 37 LYS B CA 1
ATOM 926 C C . LYS B 1 37 ? -10.539 0.002 9.289 1 82.31 37 LYS B C 1
ATOM 928 O O . LYS B 1 37 ? -10.469 -0.957 10.062 1 82.31 37 LYS B O 1
ATOM 933 N N . MET B 1 38 ? -9.555 0.807 9.078 1 80.12 38 MET B N 1
ATOM 934 C CA . MET B 1 38 ? -8.227 0.506 9.617 1 80.12 38 MET B CA 1
ATOM 935 C C . MET B 1 38 ? -8.188 0.752 11.125 1 80.12 38 MET B C 1
ATOM 937 O O . MET B 1 38 ? -7.395 0.14 11.836 1 80.12 38 MET B O 1
ATOM 941 N N . LYS B 1 39 ? -9.078 1.58 11.562 1 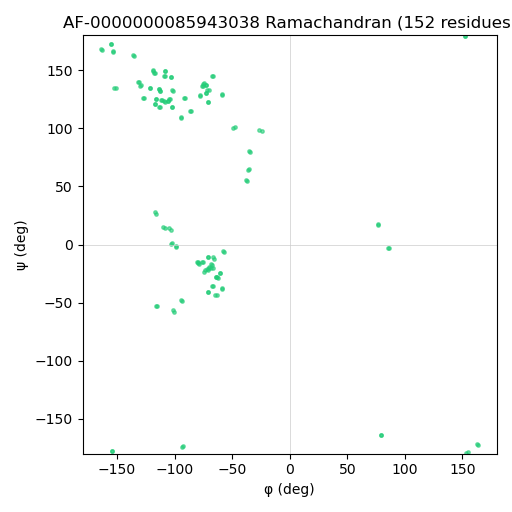73.19 39 LYS B N 1
ATOM 942 C CA . LYS B 1 39 ? -9.133 1.884 12.992 1 73.19 39 LYS B CA 1
ATOM 943 C C . LYS B 1 39 ? -9.555 0.659 13.797 1 73.19 39 LYS B C 1
ATOM 945 O O . LYS B 1 39 ? -9.273 0.568 14.992 1 73.19 39 LYS B O 1
ATOM 950 N N . TYR B 1 40 ? -10.188 -0.291 13.133 1 76 40 TYR B N 1
ATOM 951 C CA . TYR B 1 40 ? -10.648 -1.487 13.828 1 76 40 TYR B CA 1
ATOM 952 C C . TYR B 1 40 ? -9.477 -2.371 14.234 1 76 40 TYR B C 1
ATOM 954 O O . TYR B 1 40 ? -9.625 -3.26 15.078 1 76 40 TYR B O 1
ATOM 962 N N . GLY B 1 41 ? -8.297 -2.066 13.727 1 74 41 GLY B N 1
ATOM 963 C CA . GLY B 1 41 ? -7.113 -2.826 14.102 1 74 41 GLY B CA 1
ATOM 964 C C . GLY B 1 41 ? -6.996 -4.148 13.367 1 74 41 GLY B C 1
ATOM 965 O O . GLY B 1 41 ? -7.688 -4.379 12.375 1 74 41 GLY B O 1
ATOM 966 N N . PRO B 1 42 ? -6.129 -4.977 13.93 1 73.38 42 PRO B N 1
ATOM 967 C CA . PRO B 1 42 ? -5.891 -6.273 13.289 1 73.38 42 PRO B CA 1
ATOM 968 C C . PRO B 1 42 ? -7.117 -7.188 13.336 1 73.38 42 PRO B C 1
ATOM 970 O O . PRO B 1 42 ? -7.895 -7.137 14.297 1 73.38 42 PRO B O 1
ATOM 973 N N . GLY B 1 43 ? -7.328 -7.98 12.32 1 79.62 43 GLY B N 1
ATOM 974 C CA . GLY B 1 43 ? -8.445 -8.906 12.242 1 79.62 43 GLY B CA 1
ATOM 975 C C . GLY B 1 43 ? -8.875 -9.195 10.812 1 79.62 43 GLY B C 1
ATOM 976 O O . GLY B 1 43 ? -8.305 -8.656 9.867 1 79.62 43 GLY B O 1
ATOM 977 N N . PRO B 1 44 ? -9.953 -10.094 10.734 1 82.44 44 PRO B N 1
ATOM 978 C CA . PRO B 1 44 ? -10.391 -10.531 9.406 1 82.44 44 PRO B CA 1
ATOM 979 C C . PRO B 1 44 ? -10.852 -9.375 8.523 1 82.44 44 PRO B C 1
ATOM 981 O O . PRO B 1 44 ? -10.75 -9.453 7.293 1 82.44 44 PRO B O 1
ATOM 984 N N . GLU B 1 45 ? -11.273 -8.289 9.188 1 83.94 45 GLU B N 1
ATOM 985 C CA . GLU B 1 45 ? -11.781 -7.141 8.445 1 83.94 45 GLU B CA 1
ATOM 986 C C . GLU B 1 45 ? -10.648 -6.348 7.805 1 83.94 45 GLU B C 1
ATOM 988 O O . GLU B 1 45 ? -10.875 -5.543 6.898 1 83.94 45 GLU B O 1
ATOM 993 N N . ASN B 1 46 ? -9.469 -6.613 8.258 1 89.25 46 ASN B N 1
ATOM 994 C CA . ASN B 1 46 ? -8.344 -5.836 7.742 1 89.25 46 ASN B CA 1
ATOM 995 C C . ASN B 1 46 ? -7.359 -6.711 6.977 1 89.25 46 ASN B C 1
ATOM 997 O O . ASN B 1 46 ? -6.156 -6.449 6.988 1 89.25 46 ASN B O 1
ATOM 1001 N N . VAL B 1 47 ? -7.922 -7.785 6.453 1 90.44 47 VAL B N 1
ATOM 1002 C CA . VAL B 1 47 ? -7.207 -8.609 5.488 1 90.44 47 VAL B CA 1
ATOM 1003 C C . VAL B 1 47 ? -7.727 -8.336 4.078 1 90.44 47 VAL B C 1
ATOM 1005 O O . VAL B 1 47 ? -8.914 -8.5 3.805 1 90.44 47 VAL B O 1
ATOM 1008 N N . TYR B 1 48 ? -6.805 -7.984 3.207 1 93.38 48 TYR B N 1
ATOM 1009 C CA . TYR B 1 48 ? -7.23 -7.512 1.895 1 93.38 48 TYR B CA 1
ATOM 1010 C C . TYR B 1 48 ? -6.652 -8.383 0.787 1 93.38 48 TYR B C 1
ATOM 1012 O O . TYR B 1 48 ? -5.465 -8.719 0.808 1 93.38 48 TYR B O 1
ATOM 1020 N N . ASN B 1 49 ? -7.562 -8.719 -0.157 1 94.25 49 ASN B N 1
ATOM 1021 C CA . ASN B 1 49 ? -7.074 -9.289 -1.408 1 94.25 49 ASN B CA 1
ATOM 1022 C C . ASN B 1 49 ? -6.367 -8.242 -2.264 1 94.25 49 ASN B C 1
ATOM 1024 O O . ASN B 1 49 ? -6.941 -7.195 -2.564 1 94.25 49 ASN B O 1
ATOM 1028 N N . VAL B 1 50 ? -5.164 -8.531 -2.572 1 94.81 50 VAL B N 1
ATOM 1029 C CA . VAL B 1 50 ? -4.422 -7.688 -3.508 1 94.81 50 VAL B CA 1
ATOM 1030 C C . VAL B 1 50 ? -4.711 -8.133 -4.941 1 94.81 50 VAL B C 1
ATOM 1032 O O . VAL B 1 50 ? -4.355 -9.25 -5.336 1 94.81 50 VAL B O 1
ATOM 1035 N N . VAL B 1 51 ? -5.367 -7.211 -5.68 1 96.5 51 VAL B N 1
ATOM 1036 C CA . VAL B 1 51 ? -5.891 -7.629 -6.977 1 96.5 51 VAL B CA 1
ATOM 1037 C C . VAL B 1 51 ? -5.133 -6.918 -8.094 1 96.5 51 VAL B C 1
ATOM 1039 O O . VAL B 1 51 ? -4.895 -5.711 -8.023 1 96.5 51 VAL B O 1
ATOM 1042 N N . ASN B 1 52 ? -4.707 -7.707 -9.086 1 95.44 52 ASN B N 1
ATOM 1043 C CA . ASN B 1 52 ? -4.16 -7.18 -10.328 1 95.44 52 ASN B CA 1
ATOM 1044 C C . ASN B 1 52 ? -5.23 -7.066 -11.406 1 95.44 52 ASN B C 1
ATOM 1046 O O . ASN B 1 52 ? -5.684 -8.078 -11.953 1 95.44 52 ASN B O 1
ATOM 1050 N N . HIS B 1 53 ? -5.57 -5.895 -11.68 1 95.12 53 HIS B N 1
ATOM 1051 C CA . HIS B 1 53 ? -6.691 -5.668 -12.586 1 95.12 53 HIS B CA 1
ATOM 1052 C C . HIS B 1 53 ? -6.391 -6.207 -13.984 1 95.12 53 HIS B C 1
ATOM 1054 O O . HIS B 1 53 ? -7.305 -6.578 -14.719 1 95.12 53 HIS B O 1
ATOM 1060 N N . LYS B 1 54 ? -5.148 -6.246 -14.328 1 94.5 54 LYS B N 1
ATOM 1061 C CA . LYS B 1 54 ? -4.758 -6.758 -15.641 1 94.5 54 LYS B CA 1
ATOM 1062 C C . LYS B 1 54 ? -4.965 -8.266 -15.727 1 94.5 54 LYS B C 1
ATOM 1064 O O . LYS B 1 54 ? -5.027 -8.828 -16.828 1 94.5 54 LYS B O 1
ATOM 1069 N N . LYS B 1 55 ? -5.051 -8.836 -14.586 1 94.06 55 LYS B N 1
ATOM 1070 C CA . LYS B 1 55 ? -5.145 -10.289 -14.555 1 94.06 55 LYS B CA 1
ATOM 1071 C C . LYS B 1 55 ? -6.574 -10.75 -14.281 1 94.06 55 LYS B C 1
ATOM 1073 O O . LYS B 1 55 ? -6.852 -11.945 -14.234 1 94.06 55 LYS B O 1
ATOM 1078 N N . LEU B 1 56 ? -7.449 -9.875 -14.141 1 93 56 LEU B N 1
ATOM 1079 C CA . LEU B 1 56 ? -8.82 -10.203 -13.766 1 93 56 LEU B CA 1
ATOM 1080 C C . LEU B 1 56 ? -9.484 -11.07 -14.828 1 93 56 LEU B C 1
ATOM 1082 O O . LEU B 1 56 ? -10.336 -11.898 -14.516 1 93 56 LEU B O 1
ATOM 1086 N N . ALA B 1 57 ? -9.031 -10.891 -16.062 1 93.69 57 ALA B N 1
ATOM 1087 C CA . ALA B 1 57 ? -9.664 -11.602 -17.172 1 93.69 57 ALA B CA 1
ATOM 1088 C C . ALA B 1 57 ? -9.156 -13.039 -17.25 1 93.69 57 ALA B C 1
ATOM 1090 O O . ALA B 1 57 ? -9.773 -13.875 -17.922 1 93.69 57 ALA B O 1
ATOM 1091 N N . LYS B 1 58 ? -8.117 -13.297 -16.609 1 92.25 58 LYS B N 1
ATOM 1092 C CA . LYS B 1 58 ? -7.539 -14.633 -16.656 1 92.25 58 LYS B CA 1
ATOM 1093 C C . LYS B 1 58 ? -8.406 -15.641 -15.914 1 92.25 58 LYS B C 1
ATOM 1095 O O . LYS B 1 58 ? -8.836 -15.383 -14.789 1 92.25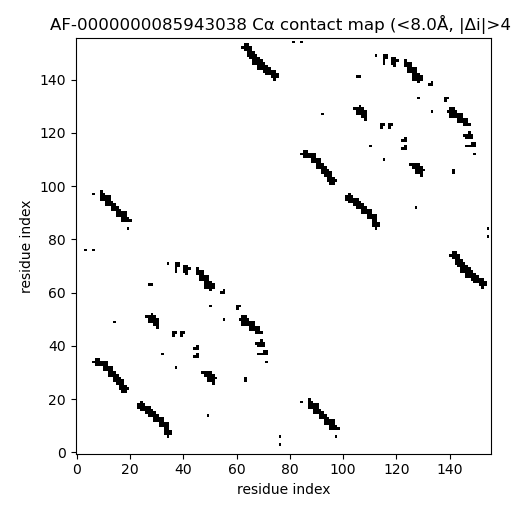 58 LYS B O 1
ATOM 1100 N N . LYS B 1 59 ? -8.57 -16.703 -16.625 1 94.12 59 LYS B N 1
ATOM 1101 C CA . LYS B 1 59 ? -9.406 -17.75 -16.031 1 94.12 59 LYS B CA 1
ATOM 1102 C C . LYS B 1 59 ? -8.836 -18.219 -14.703 1 94.12 59 LYS B C 1
ATOM 1104 O O . LYS B 1 59 ? -7.645 -18.516 -14.602 1 94.12 59 LYS B O 1
ATOM 1109 N N . GLY B 1 60 ? -9.617 -18.25 -13.734 1 93.31 60 GLY B N 1
ATOM 1110 C CA . GLY B 1 60 ? -9.234 -18.797 -12.445 1 93.31 60 GLY B CA 1
ATOM 1111 C C . GLY B 1 60 ? -8.523 -17.797 -11.555 1 93.31 60 GLY B C 1
ATOM 1112 O O . GLY B 1 60 ? -8.18 -18.125 -10.406 1 93.31 60 GLY B O 1
ATOM 1113 N N . TYR B 1 61 ? -8.305 -16.672 -12.039 1 92.94 61 TYR B N 1
ATOM 1114 C CA . TYR B 1 61 ? -7.629 -15.656 -11.234 1 92.94 61 TYR B CA 1
ATOM 1115 C C . TYR B 1 61 ? -8.555 -15.125 -10.148 1 92.94 61 TYR B C 1
ATOM 1117 O O . TYR B 1 61 ? -9.688 -14.734 -10.422 1 92.94 61 TYR B O 1
ATOM 1125 N N . VAL B 1 62 ? -8 -15.102 -8.852 1 92.12 62 VAL B N 1
ATOM 1126 C CA . VAL B 1 62 ? -8.758 -14.562 -7.73 1 92.12 62 VAL B CA 1
ATOM 1127 C C . VAL B 1 62 ? -8.055 -13.32 -7.18 1 92.12 62 VAL B C 1
ATOM 1129 O O . VAL B 1 62 ? -8.641 -12.242 -7.125 1 92.12 62 VAL B O 1
ATOM 1132 N N . ASN B 1 63 ? -6.773 -13.508 -6.875 1 94.25 63 ASN B N 1
ATOM 1133 C CA . ASN B 1 63 ? -5.949 -12.414 -6.367 1 94.25 63 ASN B CA 1
ATOM 1134 C C . ASN B 1 63 ? -4.461 -12.742 -6.457 1 94.25 63 ASN B C 1
ATOM 1136 O O . ASN B 1 63 ? -4.09 -13.859 -6.805 1 94.25 63 ASN B O 1
ATOM 1140 N N . SER B 1 64 ? -3.688 -11.695 -6.234 1 91.62 64 SER B N 1
ATOM 1141 C CA . SER B 1 64 ? -2.24 -11.852 -6.316 1 91.62 64 SER B CA 1
ATOM 1142 C C . SER B 1 64 ? -1.621 -12.016 -4.934 1 91.62 64 SER B C 1
ATOM 1144 O O . SER B 1 64 ? -0.398 -12.086 -4.797 1 91.62 64 SER B O 1
ATOM 1146 N N . GLY B 1 65 ? -2.439 -11.969 -3.977 1 90.19 65 GLY B N 1
ATOM 1147 C CA . GLY B 1 65 ? -1.987 -12.078 -2.6 1 90.19 65 GLY B CA 1
ATOM 1148 C C . GLY B 1 65 ? -2.912 -11.391 -1.61 1 90.19 65 GLY B C 1
ATOM 1149 O O . GLY B 1 65 ? -4.004 -10.953 -1.975 1 90.19 65 GLY B O 1
ATOM 1150 N N . LYS B 1 66 ? -2.438 -11.508 -0.389 1 90.81 66 LYS B N 1
ATOM 1151 C CA . LYS B 1 66 ? -3.195 -10.859 0.679 1 90.81 66 LYS B CA 1
ATOM 1152 C C . LYS B 1 66 ? -2.289 -9.984 1.545 1 90.81 66 LYS B C 1
ATOM 1154 O O . LYS B 1 66 ? -1.151 -10.359 1.837 1 90.81 66 LYS B O 1
ATOM 1159 N N . LEU B 1 67 ? -2.826 -8.828 1.835 1 90.75 67 LEU B N 1
ATOM 1160 C CA . LEU B 1 67 ? -2.152 -7.926 2.758 1 90.75 67 LEU B CA 1
ATOM 1161 C C . LEU B 1 67 ? -2.992 -7.703 4.012 1 90.75 67 LEU B C 1
ATOM 1163 O O . LEU B 1 67 ? -4.188 -7.414 3.92 1 90.75 67 LEU B O 1
ATOM 1167 N N . GLU B 1 68 ? -2.363 -7.977 5.102 1 88 68 GLU B N 1
ATOM 1168 C CA . GLU B 1 68 ? -3.016 -7.711 6.379 1 88 68 GLU B CA 1
ATOM 1169 C C . GLU B 1 68 ? -2.484 -6.43 7.016 1 88 68 GLU B C 1
ATOM 1171 O O . GLU B 1 68 ? -1.289 -6.32 7.297 1 88 68 GLU B O 1
ATOM 1176 N N . LEU B 1 69 ? -3.422 -5.5 7.168 1 83.38 69 LEU B N 1
ATOM 1177 C CA . LEU B 1 69 ? -3.068 -4.203 7.734 1 83.38 69 LEU B CA 1
ATOM 1178 C C . LEU B 1 69 ? -3.506 -4.105 9.188 1 83.38 69 LEU B C 1
ATOM 1180 O O . LEU B 1 69 ? -4.555 -4.641 9.562 1 83.38 69 LEU B O 1
ATOM 1184 N N . ILE B 1 70 ? -2.695 -3.424 10 1 74.81 70 ILE B N 1
ATOM 1185 C CA . ILE B 1 70 ? -3.102 -3.184 11.383 1 74.81 70 ILE B CA 1
ATOM 1186 C C . ILE B 1 70 ? -3.631 -1.758 11.523 1 74.81 70 ILE B C 1
ATOM 1188 O O . ILE B 1 70 ? -4.703 -1.54 12.094 1 74.81 70 ILE B O 1
ATOM 1192 N N . LYS B 1 71 ? -2.73 -0.895 11.125 1 77.81 71 LYS B N 1
ATOM 1193 C CA . LYS B 1 71 ? -3.066 0.494 11.43 1 77.81 71 LYS B CA 1
ATOM 1194 C C . LYS B 1 71 ? -2.412 1.447 10.43 1 77.81 71 LYS B C 1
ATOM 1196 O O . LYS B 1 71 ? -1.279 1.222 10 1 77.81 71 LYS B O 1
ATOM 1201 N N . PHE B 1 72 ? -3.27 2.426 9.969 1 80.94 72 PHE B N 1
ATOM 1202 C CA . PHE B 1 72 ? -2.725 3.566 9.242 1 80.94 72 PHE B CA 1
ATOM 1203 C C . PHE B 1 72 ? -2.988 4.863 9.992 1 80.94 72 PHE B C 1
ATOM 1205 O O . PHE B 1 72 ? -4.117 5.129 10.414 1 80.94 72 PHE B O 1
ATOM 1212 N N . THR B 1 73 ? -1.869 5.543 10.328 1 78.88 73 THR B N 1
ATOM 1213 C CA . THR B 1 73 ? -1.989 6.844 10.977 1 78.88 73 THR B CA 1
ATOM 1214 C C . THR B 1 73 ? -1.492 7.953 10.047 1 78.88 73 THR B C 1
ATOM 1216 O O . THR B 1 73 ? -0.386 7.871 9.516 1 78.88 73 THR B O 1
ATOM 1219 N N 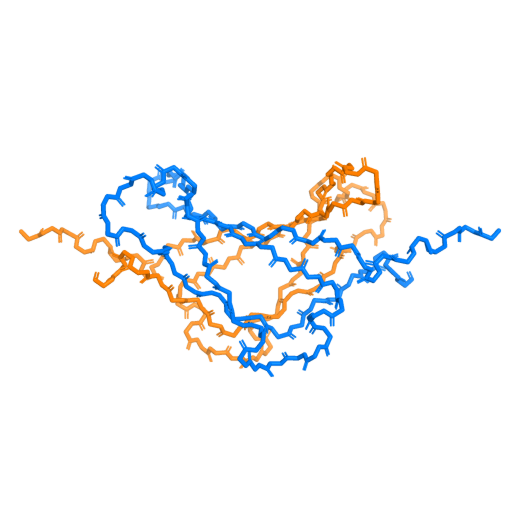. ASP B 1 74 ? -2.379 8.906 9.672 1 72.62 74 ASP B N 1
ATOM 1220 C CA . ASP B 1 74 ? -2.055 10.039 8.812 1 72.62 74 ASP B CA 1
ATOM 1221 C C . ASP B 1 74 ? -1.625 11.25 9.641 1 72.62 74 ASP B C 1
ATOM 1223 O O . ASP B 1 74 ? -2.299 11.617 10.602 1 72.62 74 ASP B O 1
ATOM 1227 N N . VAL B 1 75 ? -0.445 11.742 9.266 1 69.06 75 VAL B N 1
ATOM 1228 C CA . VAL B 1 75 ? 0.056 12.898 10 1 69.06 75 VAL B CA 1
ATOM 1229 C C . VAL B 1 75 ? -0.779 14.133 9.656 1 69.06 75 VAL B C 1
ATOM 1231 O O . VAL B 1 75 ? -1.009 14.992 10.508 1 69.06 75 VAL B O 1
ATOM 1234 N N . SER B 1 76 ? -1.112 14.25 8.367 1 60.44 76 SER B N 1
ATOM 1235 C CA . SER B 1 76 ? -1.859 15.461 8.039 1 60.44 76 SER B CA 1
ATOM 1236 C C . SER B 1 76 ? -3.244 15.445 8.68 1 60.44 76 SER B C 1
ATOM 1238 O O . SER B 1 76 ? -3.963 16.453 8.641 1 60.44 76 SER B O 1
ATOM 1240 N N . PHE B 1 77 ? -3.652 14.383 9.195 1 50.97 77 PHE B N 1
ATOM 1241 C CA . PHE B 1 77 ? -4.965 14.391 9.828 1 50.97 77 PHE B CA 1
ATOM 1242 C C . PHE B 1 77 ? -4.883 14.984 11.234 1 50.97 77 PHE B C 1
ATOM 1244 O O . PHE B 1 77 ? -5.906 15.32 11.828 1 50.97 77 PHE B O 1
ATOM 1251 N N . TYR B 1 78 ? -3.734 15.102 11.781 1 43.41 78 TYR B N 1
ATOM 1252 C CA . TYR B 1 78 ? -3.717 15.789 13.062 1 43.41 78 TYR B CA 1
ATOM 1253 C C . TYR B 1 78 ? -3.219 17.219 12.914 1 43.41 78 TYR B C 1
ATOM 1255 O O . TYR B 1 78 ? -2.385 17.5 12.047 1 43.41 78 TYR B O 1
#

Sequence (156 aa):
MKQIADHRNRLLEVSVLYRDEVDNVGFIGSFLTSYAKMKYGPGPENVYNVVNHKKLAKKGYVNSGKLELIKFTDVSFYMKQIADHRNRLLEVSVLYRDEVDNVGFIGSFLTSYAKMKYGPGPENVYNVVNHKKLAKKGYVNSGKLELIKFTDVSFY